Protein AF-A0A0M3I9W2-F1 (afdb_monomer_lite)

pLDDT: mean 79.25, std 11.99, range [42.5, 92.75]

Foldseek 3Di:
DPAQPEQEEEEAEPDDPPDDDLLVLQDVQWDADPVRWIKDWFWDDDPPYIYIYIYTYDHLVCQVPDVVHGQEYEYEQEPLDVVSNLVSLVVCLVSADQDDPHAYEYEYAYPDLRPDPDVCVVSVVSQVVSCNSNVHPYYHYCHPPDSVCSNVCCSVVVRVVSCVSNVD

Radius of gyration: 15.52 Å; chains: 1; bounding box: 35×35×40 Å

Structure (mmCIF, N/CA/C/O backbone):
data_AF-A0A0M3I9W2-F1
#
_entry.id   AF-A0A0M3I9W2-F1
#
loop_
_atom_site.group_PDB
_atom_site.id
_atom_site.type_symbol
_atom_site.label_atom_id
_atom_site.label_alt_id
_atom_site.label_comp_id
_atom_site.label_asym_id
_atom_site.label_entity_id
_atom_site.label_seq_id
_atom_site.pdbx_PDB_ins_code
_atom_site.Cartn_x
_atom_site.Cartn_y
_atom_site.Cartn_z
_atom_site.occupancy
_atom_site.B_iso_or_equiv
_atom_site.auth_seq_id
_atom_site.auth_comp_id
_atom_site.auth_asym_id
_atom_site.auth_atom_id
_atom_site.pdbx_PDB_model_num
ATOM 1 N N . VAL A 1 1 ? 15.906 -17.137 -18.235 1.00 42.53 1 VAL A N 1
ATOM 2 C CA . VAL A 1 1 ? 16.177 -16.145 -17.182 1.00 42.53 1 VAL A CA 1
ATOM 3 C C . VAL A 1 1 ? 15.450 -14.907 -17.630 1.00 42.53 1 VAL A C 1
ATOM 5 O O . VAL A 1 1 ? 15.982 -14.142 -18.429 1.00 42.53 1 VAL A O 1
ATOM 8 N N . GLU A 1 2 ? 14.180 -14.819 -17.267 1.00 44.84 2 GLU A N 1
ATOM 9 C CA . GLU A 1 2 ? 13.423 -13.591 -17.476 1.00 44.84 2 GLU A CA 1
ATOM 10 C C . GLU A 1 2 ? 13.764 -12.704 -16.289 1.00 44.84 2 GLU A C 1
ATOM 12 O O . GLU A 1 2 ? 13.263 -12.867 -15.181 1.00 44.84 2 GLU A O 1
ATOM 17 N N . ASN A 1 3 ? 14.744 -11.834 -16.504 1.00 49.12 3 ASN A N 1
ATOM 18 C CA . ASN A 1 3 ? 15.086 -10.793 -15.557 1.00 49.12 3 ASN A CA 1
ATOM 19 C C . ASN A 1 3 ? 13.939 -9.773 -15.573 1.00 49.12 3 ASN A C 1
ATOM 21 O O . ASN A 1 3 ? 13.977 -8.820 -16.349 1.00 49.12 3 ASN A O 1
ATOM 25 N N . LEU A 1 4 ? 12.912 -9.984 -14.747 1.00 54.12 4 LEU A N 1
ATOM 26 C CA . LEU A 1 4 ? 11.990 -8.925 -14.330 1.00 54.12 4 LEU A CA 1
ATOM 27 C C . LEU A 1 4 ? 12.785 -7.968 -13.432 1.00 54.12 4 LEU A C 1
ATOM 29 O O . LEU A 1 4 ? 12.721 -8.015 -12.202 1.00 54.12 4 LEU A O 1
ATOM 33 N N . CYS A 1 5 ? 13.637 -7.181 -14.085 1.00 56.94 5 CYS A N 1
ATOM 34 C CA . CYS A 1 5 ? 14.388 -6.099 -13.484 1.00 56.94 5 CYS A CA 1
ATOM 35 C C . CYS A 1 5 ? 13.536 -4.830 -13.546 1.00 56.94 5 CYS A C 1
ATOM 37 O O . CYS A 1 5 ? 12.953 -4.523 -14.584 1.00 56.94 5 CYS A O 1
ATOM 39 N N . ASP A 1 6 ? 13.534 -4.095 -12.436 1.00 70.88 6 ASP A N 1
ATOM 40 C CA . ASP A 1 6 ? 13.154 -2.680 -12.348 1.00 70.88 6 ASP A CA 1
ATOM 41 C C . ASP A 1 6 ? 11.644 -2.396 -12.265 1.00 70.88 6 ASP A C 1
ATOM 43 O O . ASP A 1 6 ? 11.124 -1.487 -12.909 1.00 70.88 6 ASP A O 1
ATOM 47 N N . VAL A 1 7 ? 10.925 -3.140 -11.413 1.00 80.75 7 VAL A N 1
ATOM 48 C CA . VAL A 1 7 ? 9.564 -2.745 -11.012 1.00 80.75 7 VAL A CA 1
ATOM 49 C C . VAL A 1 7 ? 9.651 -1.587 -10.015 1.00 80.75 7 VAL A C 1
ATOM 51 O O . VAL A 1 7 ? 10.155 -1.762 -8.905 1.00 80.75 7 VAL A O 1
ATOM 54 N N . ARG A 1 8 ? 9.145 -0.411 -10.398 1.00 88.06 8 ARG A N 1
ATOM 55 C CA . ARG A 1 8 ? 9.057 0.783 -9.549 1.00 88.06 8 ARG A CA 1
ATOM 56 C C . ARG A 1 8 ? 7.699 0.854 -8.866 1.00 88.06 8 ARG A C 1
ATOM 58 O O . ARG A 1 8 ? 6.655 0.864 -9.522 1.00 88.06 8 ARG A O 1
ATOM 65 N N . CYS A 1 9 ? 7.715 0.935 -7.546 1.00 88.81 9 CYS A N 1
ATOM 66 C CA . CYS A 1 9 ? 6.528 0.974 -6.714 1.00 88.81 9 CYS A CA 1
ATOM 67 C C . CYS A 1 9 ? 6.523 2.234 -5.852 1.00 88.81 9 CYS A C 1
ATOM 69 O O . CYS A 1 9 ? 7.350 2.379 -4.950 1.00 88.81 9 CYS A O 1
ATOM 71 N N . ALA A 1 10 ? 5.549 3.108 -6.098 1.00 91.25 10 ALA A N 1
ATOM 72 C CA . ALA A 1 10 ? 5.306 4.259 -5.242 1.00 91.25 10 ALA A CA 1
ATOM 73 C C . ALA A 1 10 ? 4.420 3.853 -4.067 1.00 91.25 10 ALA A C 1
ATOM 75 O O . ALA A 1 10 ? 3.362 3.256 -4.270 1.00 91.25 10 ALA A O 1
ATOM 76 N N . ILE A 1 11 ? 4.819 4.204 -2.851 1.00 90.19 11 ILE A N 1
ATOM 77 C CA . ILE A 1 11 ? 4.017 4.030 -1.645 1.00 90.19 11 ILE A CA 1
ATOM 78 C C . ILE A 1 11 ? 3.431 5.381 -1.253 1.00 90.19 11 ILE A C 1
ATOM 80 O O . ILE A 1 11 ? 4.169 6.317 -0.957 1.00 90.19 11 ILE A O 1
ATOM 84 N N . VAL A 1 12 ? 2.105 5.457 -1.207 1.00 89.75 12 VAL A N 1
ATOM 85 C CA . VAL A 1 12 ? 1.370 6.586 -0.639 1.00 89.75 12 VAL A CA 1
ATOM 86 C C . VAL A 1 12 ? 0.833 6.145 0.715 1.00 89.75 12 VAL A C 1
ATOM 88 O O . VAL A 1 12 ? -0.015 5.254 0.793 1.00 89.75 12 VAL A O 1
ATOM 91 N N . SER A 1 13 ? 1.347 6.755 1.778 1.00 83.56 13 SER A N 1
ATOM 92 C CA . SER A 1 13 ? 1.032 6.391 3.160 1.00 83.56 13 SER A CA 1
ATOM 93 C C . SER A 1 13 ? 0.372 7.550 3.896 1.00 83.56 13 SER A C 1
ATOM 95 O O . SER A 1 13 ? 0.805 8.690 3.755 1.00 83.56 13 SER A O 1
ATOM 97 N N . ASP A 1 14 ? -0.605 7.253 4.751 1.00 73.38 14 ASP A N 1
ATOM 98 C CA . ASP A 1 14 ? -1.269 8.243 5.618 1.00 73.38 14 ASP A CA 1
ATOM 99 C C . ASP A 1 14 ? -0.516 8.455 6.951 1.00 73.38 14 ASP A C 1
ATOM 101 O O . ASP A 1 14 ? -1.060 8.303 8.047 1.00 73.38 14 ASP A O 1
ATOM 105 N N . PHE A 1 15 ? 0.799 8.678 6.885 1.00 67.69 15 PHE A N 1
ATOM 106 C CA . PHE A 1 15 ? 1.632 8.802 8.081 1.00 67.69 15 PHE A CA 1
ATOM 107 C C . PHE A 1 15 ? 1.759 10.238 8.592 1.00 67.69 15 PHE A C 1
ATOM 109 O O . PHE A 1 15 ? 1.941 11.173 7.823 1.00 67.69 15 PHE A O 1
ATOM 116 N N . ASP A 1 16 ? 1.774 10.371 9.921 1.00 64.25 16 ASP A N 1
ATOM 117 C CA . ASP A 1 16 ? 2.295 11.545 10.629 1.00 64.25 16 ASP A CA 1
ATOM 118 C C . ASP A 1 16 ? 3.839 11.549 10.591 1.00 64.25 16 ASP A C 1
ATOM 120 O O . ASP A 1 16 ? 4.456 10.487 10.747 1.00 64.25 16 ASP A O 1
ATOM 124 N N . GLU A 1 17 ? 4.456 12.730 10.446 1.00 61.94 17 GLU A N 1
ATOM 125 C CA . GLU A 1 17 ? 5.910 12.953 10.283 1.00 61.94 17 GLU A CA 1
ATOM 126 C C . GLU A 1 17 ? 6.757 12.300 11.391 1.00 61.94 17 GLU A C 1
ATOM 128 O O . GLU A 1 17 ? 7.933 11.995 11.205 1.00 61.94 17 GLU A O 1
ATOM 133 N N . ASN A 1 18 ? 6.157 12.046 12.555 1.00 60.50 18 ASN A N 1
ATOM 134 C CA . ASN A 1 18 ? 6.829 11.490 13.731 1.00 60.50 18 ASN A CA 1
ATOM 135 C C . ASN A 1 18 ? 6.959 9.960 13.737 1.00 60.50 18 ASN A C 1
ATOM 137 O O . ASN A 1 18 ? 7.369 9.374 14.742 1.00 60.50 18 ASN A O 1
ATOM 141 N N . SER A 1 19 ? 6.551 9.286 12.667 1.00 65.19 19 SER A N 1
ATOM 142 C CA . SER A 1 19 ? 6.413 7.836 12.667 1.00 65.19 19 SER A CA 1
ATOM 143 C C . SER A 1 19 ? 7.285 7.142 11.628 1.00 65.19 19 SER A C 1
ATOM 145 O O . SER A 1 19 ? 7.489 7.700 10.555 1.00 65.19 19 SER A O 1
ATOM 147 N N . PRO A 1 20 ? 7.743 5.901 11.897 1.00 69.88 20 PRO A N 1
ATOM 148 C CA . PRO A 1 20 ? 8.539 5.167 10.930 1.00 69.88 20 PRO A CA 1
ATOM 149 C C . PRO A 1 20 ? 7.734 4.908 9.660 1.00 69.88 20 PRO A C 1
ATOM 151 O O . PRO A 1 20 ? 6.565 4.506 9.710 1.00 69.88 20 PRO A O 1
ATOM 154 N N . SER A 1 21 ? 8.417 5.138 8.551 1.00 77.44 21 SER A N 1
ATOM 155 C CA . SER A 1 21 ? 7.928 5.007 7.187 1.00 77.44 21 SER A CA 1
ATOM 156 C C . SER A 1 21 ? 7.604 3.542 6.854 1.00 77.44 21 SER A C 1
ATOM 158 O O . SER A 1 21 ? 8.131 2.617 7.479 1.00 77.44 21 SER A O 1
ATOM 160 N N . LEU A 1 22 ? 6.744 3.277 5.861 1.00 78.38 22 LEU A N 1
ATOM 161 C CA . LEU A 1 22 ? 6.392 1.890 5.514 1.00 78.38 22 LEU A CA 1
ATOM 162 C C . LEU A 1 22 ? 7.598 1.174 4.908 1.00 78.38 22 LEU A C 1
ATOM 164 O O . LEU A 1 22 ? 7.784 -0.022 5.116 1.00 78.38 22 LEU A O 1
ATOM 168 N N . VAL A 1 23 ? 8.439 1.927 4.203 1.00 83.94 23 VAL A N 1
ATOM 169 C CA . VAL A 1 23 ? 9.715 1.455 3.667 1.00 83.94 23 VAL A CA 1
ATOM 170 C C . VAL A 1 23 ? 10.646 1.036 4.804 1.00 83.94 23 VAL A C 1
ATOM 172 O O . VAL A 1 23 ? 11.201 -0.060 4.760 1.00 83.94 23 VAL A O 1
ATOM 175 N N . GLU A 1 24 ? 10.756 1.852 5.855 1.00 82.44 24 GLU A N 1
ATOM 176 C CA . GLU A 1 24 ? 11.547 1.527 7.053 1.00 82.44 24 GLU A CA 1
ATOM 177 C C . GLU A 1 24 ? 10.970 0.328 7.825 1.00 82.44 24 GLU A C 1
ATOM 179 O O . GLU A 1 24 ? 11.709 -0.438 8.438 1.00 82.44 24 GLU A O 1
ATOM 184 N N . LEU A 1 25 ? 9.649 0.129 7.788 1.00 77.00 25 LEU A N 1
ATOM 185 C CA . LEU A 1 25 ? 9.003 -1.060 8.355 1.00 77.00 25 LEU A CA 1
ATOM 186 C C . LEU A 1 25 ? 9.200 -2.308 7.485 1.00 77.00 25 LEU A C 1
ATOM 188 O O . LEU A 1 25 ? 9.183 -3.425 8.006 1.00 77.00 25 LEU A O 1
ATOM 192 N N . ALA A 1 26 ? 9.349 -2.138 6.171 1.00 76.06 26 ALA A N 1
ATOM 193 C CA . ALA A 1 26 ? 9.523 -3.231 5.228 1.00 76.06 26 ALA A CA 1
ATOM 194 C C . ALA A 1 26 ? 10.956 -3.776 5.235 1.00 76.06 26 ALA A C 1
ATOM 196 O O . ALA A 1 26 ? 11.138 -4.977 5.039 1.00 76.06 26 ALA A O 1
ATOM 197 N N . THR A 1 27 ? 11.967 -2.930 5.455 1.00 78.12 27 THR A N 1
ATOM 198 C CA . THR A 1 27 ? 13.379 -3.328 5.375 1.00 78.12 27 THR A CA 1
ATOM 199 C C . THR A 1 27 ? 14.315 -2.411 6.160 1.00 78.12 27 THR A C 1
ATOM 201 O O . THR A 1 27 ? 14.160 -1.192 6.169 1.00 78.12 27 THR A O 1
ATOM 204 N N . ASP A 1 28 ? 15.361 -3.006 6.739 1.00 81.00 28 ASP A N 1
ATOM 205 C CA . ASP A 1 28 ? 16.439 -2.281 7.424 1.00 81.00 28 ASP A CA 1
ATOM 206 C C . ASP A 1 28 ? 17.383 -1.556 6.443 1.00 81.00 28 ASP A C 1
ATOM 208 O O . ASP A 1 28 ? 18.152 -0.686 6.841 1.00 81.00 28 ASP A O 1
ATOM 212 N N . ASN A 1 29 ? 17.321 -1.887 5.148 1.00 84.19 29 ASN A N 1
ATOM 213 C CA . ASN A 1 29 ? 18.178 -1.318 4.100 1.00 84.19 29 ASN A CA 1
ATOM 214 C C . ASN A 1 29 ? 17.527 -0.119 3.387 1.00 84.19 29 ASN A C 1
ATOM 216 O O . ASN A 1 29 ? 17.674 0.040 2.172 1.00 84.19 29 ASN A O 1
ATOM 220 N N . SER A 1 30 ? 16.764 0.691 4.118 1.00 89.50 30 SER A N 1
ATOM 221 C CA . SER A 1 30 ? 16.179 1.917 3.575 1.00 89.50 30 SER A CA 1
ATOM 222 C C . SER A 1 30 ? 17.236 3.016 3.405 1.00 89.50 30 SER A C 1
ATOM 224 O O . SER A 1 30 ? 18.245 3.067 4.112 1.00 89.50 30 SER A O 1
ATOM 226 N N . PHE A 1 31 ? 17.017 3.904 2.441 1.00 91.75 31 PHE A N 1
ATOM 227 C CA . PHE A 1 31 ? 17.878 5.048 2.154 1.00 91.75 31 PHE A CA 1
ATOM 228 C C . PHE A 1 31 ? 17.037 6.263 1.745 1.00 91.75 31 PHE A C 1
ATOM 230 O O . PHE A 1 31 ? 15.825 6.158 1.579 1.00 91.75 31 PHE A O 1
ATOM 237 N N . PHE A 1 32 ? 17.664 7.434 1.636 1.00 92.75 32 PHE A N 1
ATOM 238 C CA . PHE A 1 32 ? 17.008 8.631 1.106 1.00 92.75 32 PHE A CA 1
ATOM 239 C C . PHE A 1 32 ? 17.249 8.747 -0.401 1.00 92.75 32 PHE A C 1
ATOM 241 O O . PHE A 1 32 ? 18.391 8.624 -0.849 1.00 92.75 32 PHE A O 1
ATOM 248 N N . GLY A 1 33 ? 16.179 8.976 -1.158 1.00 88.94 33 GLY A N 1
ATOM 249 C CA . GLY A 1 33 ? 16.211 9.262 -2.586 1.00 88.94 33 GLY A CA 1
ATOM 250 C C . GLY A 1 33 ? 16.681 10.684 -2.897 1.00 88.94 33 GLY A C 1
ATOM 251 O O . GLY A 1 33 ? 16.989 11.486 -2.012 1.00 88.94 33 GLY A O 1
ATOM 252 N N . ASN A 1 34 ? 16.739 11.003 -4.190 1.00 85.94 34 ASN A N 1
ATOM 253 C CA . ASN A 1 34 ? 17.235 12.297 -4.668 1.00 85.94 34 ASN A CA 1
ATOM 254 C C . ASN A 1 34 ? 16.310 13.470 -4.310 1.00 85.94 34 ASN A C 1
ATOM 256 O O . ASN A 1 34 ? 16.770 14.610 -4.282 1.00 85.94 34 ASN A O 1
ATOM 260 N N . ASN A 1 35 ? 15.034 13.201 -4.028 1.00 85.25 35 ASN A N 1
ATOM 261 C CA . ASN A 1 35 ? 14.044 14.199 -3.631 1.00 85.25 35 ASN A CA 1
ATOM 262 C C . ASN A 1 35 ? 13.820 14.209 -2.105 1.00 85.25 35 ASN A C 1
ATOM 264 O O . ASN A 1 35 ? 12.918 14.890 -1.622 1.00 85.25 35 ASN A O 1
ATOM 268 N N . GLY A 1 36 ? 14.646 13.481 -1.340 1.00 86.25 36 GLY A N 1
ATOM 269 C CA . GLY A 1 36 ? 14.531 13.353 0.115 1.00 86.25 36 GLY A CA 1
ATOM 270 C C . GLY A 1 36 ? 13.474 12.347 0.582 1.00 86.25 36 GLY A C 1
ATOM 271 O O . GLY A 1 36 ? 13.238 12.229 1.782 1.00 86.25 36 GLY A O 1
ATOM 272 N N . GLU A 1 37 ? 12.858 11.608 -0.337 1.00 89.44 37 GLU A N 1
ATOM 273 C CA . GLU A 1 37 ? 11.912 10.533 -0.058 1.00 89.44 37 GLU A CA 1
ATOM 274 C C . GLU A 1 37 ? 12.606 9.292 0.527 1.00 89.44 37 GLU A C 1
ATOM 276 O O . GLU A 1 37 ? 13.800 9.066 0.315 1.00 89.44 37 GLU A O 1
ATOM 281 N N . ARG A 1 38 ? 11.874 8.456 1.272 1.00 91.06 38 ARG A N 1
ATOM 282 C CA . ARG A 1 38 ? 12.395 7.156 1.716 1.00 91.06 38 ARG A CA 1
ATOM 283 C C . ARG A 1 38 ? 12.287 6.133 0.600 1.00 91.06 38 ARG A C 1
ATOM 285 O O . ARG A 1 38 ? 11.201 5.905 0.078 1.00 91.06 38 ARG A O 1
ATOM 292 N N . CYS A 1 39 ? 13.397 5.468 0.304 1.00 91.25 39 CYS A N 1
ATOM 293 C CA . CYS A 1 39 ? 13.493 4.435 -0.718 1.00 91.25 39 CYS A CA 1
ATOM 294 C C . CYS A 1 39 ? 14.062 3.131 -0.162 1.00 91.25 39 CYS A C 1
ATOM 296 O O . CYS A 1 39 ? 14.796 3.118 0.829 1.00 91.25 39 CYS A O 1
ATOM 298 N N . ALA A 1 40 ? 13.766 2.024 -0.836 1.00 88.62 40 ALA A N 1
ATOM 299 C CA . ALA A 1 40 ? 14.462 0.763 -0.650 1.00 88.62 40 ALA A CA 1
ATOM 300 C C . ALA A 1 40 ? 14.462 -0.074 -1.928 1.00 88.62 40 ALA A C 1
ATOM 302 O O . ALA A 1 40 ? 13.524 -0.037 -2.717 1.00 88.62 40 ALA A O 1
ATOM 303 N N . CYS A 1 41 ? 15.491 -0.904 -2.088 1.00 86.88 41 CYS A N 1
ATOM 304 C CA . CYS A 1 41 ? 15.516 -1.931 -3.120 1.00 86.88 41 CYS A CA 1
ATOM 305 C C . CYS A 1 41 ? 15.266 -3.294 -2.473 1.00 86.88 41 CYS A C 1
ATOM 307 O O . CYS A 1 41 ? 16.061 -3.765 -1.653 1.00 86.88 41 CYS A O 1
ATOM 309 N N . LEU A 1 42 ? 14.155 -3.926 -2.831 1.00 81.06 42 LEU A N 1
ATOM 310 C CA . LEU A 1 42 ? 13.838 -5.287 -2.429 1.00 81.06 42 LEU A CA 1
ATOM 311 C C . LEU A 1 42 ? 14.255 -6.241 -3.539 1.00 81.06 42 LEU A C 1
ATOM 313 O O . LEU A 1 42 ? 13.986 -6.000 -4.712 1.00 81.06 42 LEU A O 1
ATOM 317 N N . SER A 1 43 ? 14.895 -7.349 -3.176 1.00 79.56 43 SER A N 1
ATOM 318 C CA . SER A 1 43 ? 15.208 -8.392 -4.149 1.00 79.56 43 SER A CA 1
ATOM 319 C C . SER A 1 43 ? 14.875 -9.773 -3.616 1.00 79.56 43 SER A C 1
ATOM 321 O O . SER A 1 43 ? 15.077 -10.067 -2.439 1.00 79.56 43 SER A O 1
ATOM 323 N N . MET A 1 44 ? 14.362 -10.623 -4.501 1.00 75.31 44 MET A N 1
ATOM 324 C CA . MET A 1 44 ? 14.020 -12.008 -4.204 1.00 75.31 44 MET A CA 1
ATOM 325 C C . MET A 1 44 ? 14.520 -12.904 -5.330 1.00 75.31 44 MET A C 1
ATOM 327 O O . MET A 1 44 ? 14.500 -12.529 -6.499 1.00 75.31 44 MET A O 1
ATOM 331 N N . SER A 1 45 ? 14.990 -14.095 -4.972 1.00 75.50 45 SER A N 1
ATOM 332 C CA . SER A 1 45 ? 15.359 -15.128 -5.941 1.00 75.50 45 SER A CA 1
ATOM 333 C C . SER A 1 45 ? 14.353 -16.270 -5.852 1.00 75.50 45 SER A C 1
ATOM 335 O O . SER A 1 45 ? 14.187 -16.847 -4.777 1.00 75.50 45 SER A O 1
ATOM 337 N N . MET A 1 46 ? 13.686 -16.598 -6.960 1.00 70.94 46 MET A N 1
ATOM 338 C CA . MET A 1 46 ? 12.797 -17.760 -7.060 1.00 70.94 46 MET A CA 1
ATOM 339 C C . MET A 1 46 ? 13.401 -18.757 -8.048 1.00 70.94 46 MET A C 1
ATOM 341 O O . MET A 1 46 ? 13.341 -18.590 -9.263 1.00 70.94 46 MET A O 1
ATOM 345 N N . GLY A 1 47 ? 14.044 -19.800 -7.519 1.00 78.44 47 GLY A N 1
ATOM 346 C CA . GLY A 1 47 ? 14.763 -20.772 -8.341 1.00 78.44 47 GLY A CA 1
ATOM 347 C C . GLY A 1 47 ? 15.970 -20.143 -9.043 1.00 78.44 47 GLY A C 1
ATOM 348 O O . GLY A 1 47 ? 16.963 -19.827 -8.391 1.00 78.44 47 GLY A O 1
ATOM 349 N N . ARG A 1 48 ? 15.904 -20.015 -10.376 1.00 78.00 48 ARG A N 1
ATOM 350 C CA . ARG A 1 48 ? 16.967 -19.400 -11.197 1.00 78.00 48 ARG A CA 1
ATOM 351 C C . ARG A 1 48 ? 16.708 -17.930 -11.518 1.00 78.00 48 ARG A C 1
ATOM 353 O O . ARG A 1 48 ? 17.622 -17.272 -12.011 1.00 78.00 48 ARG A O 1
ATOM 360 N N . ASP A 1 49 ? 15.499 -17.443 -11.266 1.00 74.44 49 ASP A N 1
ATOM 361 C CA . ASP A 1 49 ? 15.099 -16.085 -11.605 1.00 74.44 49 ASP A CA 1
ATOM 362 C C . ASP A 1 49 ? 15.300 -15.159 -10.404 1.00 74.44 49 ASP A C 1
ATOM 364 O O . ASP A 1 49 ? 15.139 -15.552 -9.241 1.00 74.44 49 ASP A O 1
ATOM 368 N N . ARG A 1 50 ? 15.699 -13.921 -10.699 1.00 74.94 50 ARG A N 1
ATOM 369 C CA . ARG A 1 50 ? 15.934 -12.873 -9.710 1.00 74.94 50 ARG A CA 1
ATOM 370 C C . ARG A 1 50 ? 15.034 -11.694 -10.035 1.00 74.94 50 ARG A C 1
ATOM 372 O O . ARG A 1 50 ? 15.041 -11.201 -11.155 1.00 74.94 50 ARG A O 1
ATOM 379 N N . TYR A 1 51 ? 14.315 -11.245 -9.021 1.00 76.19 51 TYR A N 1
ATOM 380 C CA . TYR A 1 51 ? 13.386 -10.132 -9.088 1.00 76.19 51 TYR A CA 1
ATOM 381 C C . TYR A 1 51 ? 13.939 -8.989 -8.248 1.00 76.19 51 TYR A C 1
ATOM 383 O O . TYR A 1 51 ? 14.415 -9.222 -7.129 1.00 76.19 51 TYR A O 1
ATOM 391 N N . SER A 1 52 ? 13.885 -7.775 -8.785 1.00 79.94 52 SER A N 1
ATOM 392 C CA . SER A 1 52 ? 14.193 -6.540 -8.066 1.00 79.94 52 SER A CA 1
ATOM 393 C C . SER A 1 52 ? 13.007 -5.588 -8.136 1.00 79.94 52 SER A C 1
ATOM 395 O O . SER A 1 52 ? 12.363 -5.439 -9.173 1.00 79.94 52 SER A O 1
ATOM 397 N N . LEU A 1 53 ? 12.726 -4.949 -7.008 1.00 83.31 53 LEU A N 1
ATOM 398 C CA . LEU A 1 53 ? 11.654 -3.984 -6.860 1.00 83.31 53 LEU A CA 1
ATOM 399 C C . LEU A 1 53 ? 12.199 -2.762 -6.128 1.00 83.31 53 LEU A C 1
ATOM 401 O O . LEU A 1 53 ? 12.806 -2.881 -5.063 1.00 83.31 53 LEU A O 1
ATOM 405 N N . GLU A 1 54 ? 11.997 -1.594 -6.718 1.00 87.31 54 GLU A N 1
ATOM 406 C CA . GLU A 1 54 ? 12.291 -0.307 -6.104 1.00 87.31 54 GLU A CA 1
ATOM 407 C C . GLU A 1 54 ? 11.027 0.199 -5.407 1.00 87.31 54 GLU A C 1
ATOM 409 O O . GLU A 1 54 ? 9.999 0.407 -6.046 1.00 87.31 54 GLU A O 1
ATOM 414 N N . LEU A 1 55 ? 11.096 0.371 -4.089 1.00 88.25 55 LEU A N 1
ATOM 415 C CA . LEU A 1 55 ? 10.077 1.044 -3.292 1.00 88.25 55 LEU A CA 1
ATOM 416 C C . LEU A 1 55 ? 10.522 2.476 -3.041 1.00 88.25 55 LEU A C 1
ATOM 418 O O . LEU A 1 55 ? 11.665 2.692 -2.638 1.00 88.25 55 LEU A O 1
ATOM 422 N N . TYR A 1 56 ? 9.608 3.425 -3.186 1.00 90.62 56 TYR A N 1
ATOM 423 C CA . TYR A 1 56 ? 9.822 4.802 -2.759 1.00 90.62 56 TYR A CA 1
ATOM 424 C C . TYR A 1 56 ? 8.536 5.401 -2.205 1.00 90.62 56 TYR A C 1
ATOM 426 O O . TYR A 1 56 ? 7.443 5.110 -2.690 1.00 90.62 56 TYR A O 1
ATOM 434 N N . GLU A 1 57 ? 8.651 6.220 -1.168 1.00 90.44 57 GLU A N 1
ATOM 435 C CA . GLU A 1 57 ? 7.517 6.976 -0.647 1.00 90.44 57 GLU A CA 1
ATOM 436 C C . GLU A 1 57 ? 7.208 8.177 -1.533 1.00 90.44 57 GLU A C 1
ATOM 438 O O . GLU A 1 57 ? 8.099 8.836 -2.065 1.00 90.44 57 GLU A O 1
ATOM 443 N N . SER A 1 58 ? 5.922 8.461 -1.698 1.00 91.62 58 SER A N 1
ATOM 444 C CA . SER A 1 58 ? 5.446 9.587 -2.486 1.00 91.62 58 SER A CA 1
ATOM 445 C C . SER A 1 58 ? 4.090 10.069 -1.971 1.00 91.62 58 SER A C 1
ATOM 447 O O . SER A 1 58 ? 3.448 9.425 -1.140 1.00 91.62 58 SER A O 1
ATOM 449 N N . SER A 1 59 ? 3.644 11.220 -2.467 1.00 89.19 59 SER A N 1
ATOM 450 C CA . SER A 1 59 ? 2.282 11.705 -2.257 1.00 89.19 59 SER A CA 1
ATOM 451 C C . SER A 1 59 ? 1.391 11.270 -3.414 1.00 89.19 59 SER A C 1
ATOM 453 O O . SER A 1 59 ? 1.861 11.025 -4.527 1.00 89.19 59 SER A O 1
ATOM 455 N N . LEU A 1 60 ? 0.082 11.213 -3.175 1.00 86.69 60 LEU A N 1
ATOM 456 C CA . LEU A 1 60 ? -0.858 10.883 -4.240 1.00 86.69 60 LEU A CA 1
ATOM 457 C C . LEU A 1 60 ? -0.791 11.894 -5.394 1.00 86.69 60 LEU A C 1
ATOM 459 O O . LEU A 1 60 ? -0.804 11.501 -6.556 1.00 86.69 60 LEU A O 1
ATOM 463 N N . GLU A 1 61 ? -0.653 13.182 -5.071 1.00 87.38 61 GLU A N 1
ATOM 464 C CA . GLU A 1 61 ? -0.489 14.254 -6.058 1.00 87.38 61 GLU A CA 1
ATOM 465 C C . GLU A 1 61 ? 0.730 14.014 -6.953 1.00 87.38 61 GLU A C 1
ATOM 467 O O . GLU A 1 61 ? 0.611 14.085 -8.175 1.00 87.38 61 GLU A O 1
ATOM 472 N N . ASN A 1 62 ? 1.874 13.662 -6.358 1.00 89.88 62 ASN A N 1
ATOM 473 C CA . ASN A 1 62 ? 3.109 13.406 -7.093 1.00 89.88 62 ASN A CA 1
ATOM 474 C C . ASN A 1 62 ? 2.976 12.182 -8.000 1.00 89.88 62 ASN A C 1
ATOM 476 O O . ASN A 1 62 ? 3.351 12.246 -9.167 1.00 89.88 62 ASN A O 1
ATOM 480 N N . VAL A 1 63 ? 2.404 11.086 -7.493 1.00 89.44 63 VAL A N 1
ATOM 481 C CA . VAL A 1 63 ? 2.241 9.838 -8.257 1.00 89.44 63 VAL A CA 1
ATOM 482 C C . VAL A 1 63 ? 1.365 10.037 -9.496 1.00 89.44 63 VAL A C 1
ATOM 484 O O . VAL A 1 63 ? 1.647 9.464 -10.546 1.00 89.44 63 VAL A O 1
ATOM 487 N N . LEU A 1 64 ? 0.318 10.860 -9.401 1.00 87.00 64 LEU A N 1
ATOM 488 C CA . LEU A 1 64 ? -0.602 11.109 -10.515 1.00 87.00 64 LEU A CA 1
ATOM 489 C C . LEU A 1 64 ? 0.020 11.933 -11.654 1.00 87.00 64 LEU A C 1
ATOM 491 O O . LEU A 1 64 ? -0.485 11.879 -12.777 1.00 87.00 64 LEU A O 1
ATOM 495 N N . VAL A 1 65 ? 1.087 12.692 -11.384 1.00 89.00 65 VAL A N 1
ATOM 496 C CA . VAL A 1 65 ? 1.759 13.557 -12.373 1.00 89.00 65 VAL A CA 1
ATOM 497 C C . VAL A 1 65 ? 3.174 13.095 -12.732 1.00 89.00 65 VAL A C 1
ATOM 499 O O . VAL A 1 65 ? 3.812 13.700 -13.596 1.00 89.00 65 VAL A O 1
ATOM 502 N N . GLU A 1 66 ? 3.680 12.043 -12.085 1.00 89.25 66 GLU A N 1
ATOM 503 C CA . GLU A 1 66 ? 5.021 11.510 -12.321 1.00 89.25 66 GLU A CA 1
ATOM 504 C C . GLU A 1 66 ? 5.168 10.965 -13.754 1.00 89.25 66 GLU A C 1
ATOM 506 O O . GLU A 1 66 ? 4.286 10.289 -14.286 1.00 89.25 66 GLU A O 1
ATOM 511 N N . SER A 1 67 ? 6.317 11.236 -14.384 1.00 88.00 67 SER A N 1
ATOM 512 C CA . SER A 1 67 ? 6.667 10.714 -15.707 1.00 88.00 67 SER A CA 1
ATOM 513 C C . SER A 1 67 ? 8.128 10.234 -15.729 1.00 88.00 67 SER A C 1
ATOM 515 O O . SER A 1 67 ? 9.030 11.067 -15.613 1.00 88.00 67 SER A O 1
ATOM 517 N N . PRO A 1 68 ? 8.391 8.932 -15.957 1.00 86.94 68 PRO A N 1
ATOM 518 C CA . PRO A 1 68 ? 7.403 7.875 -16.184 1.00 86.94 68 PRO A CA 1
ATOM 519 C C . PRO A 1 68 ? 6.603 7.550 -14.908 1.00 86.94 68 PRO A C 1
ATOM 521 O O . PRO A 1 68 ? 7.165 7.650 -13.817 1.00 86.94 68 PRO A O 1
ATOM 524 N N . PRO A 1 69 ? 5.325 7.138 -15.029 1.00 88.06 69 PRO A N 1
ATOM 525 C CA . PRO A 1 69 ? 4.545 6.722 -13.870 1.00 88.06 69 PRO A CA 1
ATOM 526 C C . PRO A 1 69 ? 5.161 5.470 -13.224 1.00 88.06 69 PRO A C 1
ATOM 528 O O . PRO A 1 69 ? 5.817 4.681 -13.920 1.00 88.06 69 PRO A O 1
ATOM 531 N N . PRO A 1 70 ? 4.939 5.245 -11.917 1.00 89.88 70 PRO A N 1
ATOM 532 C CA . PRO A 1 70 ? 5.326 3.990 -11.291 1.00 89.88 70 PRO A CA 1
ATOM 533 C C . PRO A 1 70 ? 4.577 2.813 -11.917 1.00 89.88 70 PRO A C 1
ATOM 535 O O . PRO A 1 70 ? 3.441 2.936 -12.379 1.00 89.88 70 PRO A O 1
ATOM 538 N N . ASN A 1 71 ? 5.205 1.639 -11.889 1.00 88.31 71 ASN A N 1
ATOM 539 C CA . ASN A 1 71 ? 4.594 0.404 -12.370 1.00 88.31 71 ASN A CA 1
ATOM 540 C C . ASN A 1 71 ? 3.419 -0.023 -11.479 1.00 88.31 71 ASN A C 1
ATOM 542 O O . ASN A 1 71 ? 2.455 -0.603 -11.972 1.00 88.31 71 ASN A O 1
ATOM 546 N N . VAL A 1 72 ? 3.506 0.251 -10.173 1.00 87.88 72 VAL A 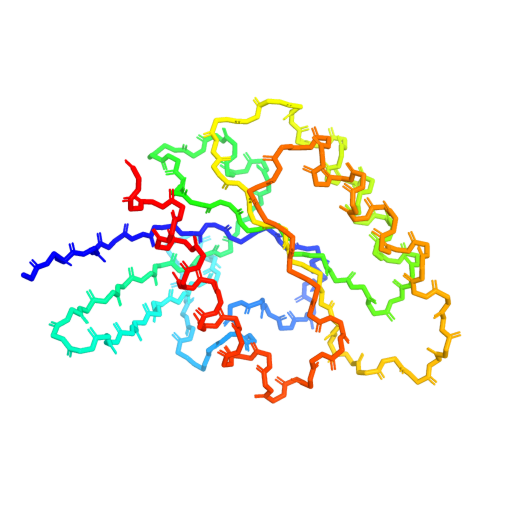N 1
ATOM 547 C CA . VAL A 1 72 ? 2.458 -0.037 -9.186 1.00 87.88 72 VAL A CA 1
ATOM 548 C C . VAL A 1 72 ? 2.389 1.101 -8.171 1.00 87.88 72 VAL A C 1
ATOM 550 O O . VAL A 1 72 ? 3.418 1.558 -7.673 1.00 87.88 72 VAL A O 1
ATOM 553 N N . CYS A 1 73 ? 1.181 1.522 -7.812 1.00 90.88 73 CYS A N 1
ATOM 554 C CA . CYS A 1 73 ? 0.947 2.390 -6.664 1.00 90.88 73 CYS A CA 1
ATOM 555 C C . CYS A 1 73 ? 0.413 1.575 -5.492 1.00 90.88 73 CYS A C 1
ATOM 557 O O . CYS A 1 73 ? -0.577 0.856 -5.612 1.00 90.88 73 CYS A O 1
ATOM 559 N N . ILE A 1 74 ? 1.079 1.687 -4.352 1.00 90.12 74 ILE A N 1
ATOM 560 C CA . ILE A 1 74 ? 0.701 1.045 -3.104 1.00 90.12 74 ILE A CA 1
ATOM 561 C C . ILE A 1 74 ? 0.057 2.110 -2.223 1.00 90.12 74 ILE A C 1
ATOM 563 O O . ILE A 1 74 ? 0.715 3.063 -1.814 1.00 90.12 74 ILE A O 1
ATOM 567 N N . LEU A 1 75 ? -1.224 1.936 -1.917 1.00 91.06 75 LEU A N 1
ATOM 568 C CA . LEU A 1 75 ? -1.964 2.802 -1.006 1.00 91.06 75 LEU A CA 1
ATOM 569 C C . LEU A 1 75 ? -1.986 2.151 0.372 1.00 91.06 75 LEU A C 1
ATOM 571 O O . LEU A 1 75 ? -2.672 1.150 0.592 1.00 91.06 75 LEU A O 1
ATOM 575 N N . ALA A 1 76 ? -1.199 2.706 1.282 1.00 88.75 76 ALA A N 1
ATOM 576 C CA . ALA A 1 76 ? -0.971 2.168 2.607 1.00 88.75 76 ALA A CA 1
ATOM 577 C C . ALA A 1 76 ? -1.866 2.865 3.645 1.00 88.75 76 ALA A C 1
ATOM 579 O O . ALA A 1 76 ? -1.619 4.002 4.047 1.00 88.75 76 ALA A O 1
ATOM 580 N N . ILE A 1 77 ? -2.883 2.147 4.118 1.00 89.06 77 ILE A N 1
ATOM 581 C CA . ILE A 1 77 ? -3.873 2.605 5.093 1.00 89.06 77 ILE A CA 1
ATOM 582 C C . ILE A 1 77 ? -3.463 2.140 6.491 1.00 89.06 77 ILE A C 1
ATOM 584 O O . ILE A 1 77 ? -3.509 0.948 6.809 1.00 89.06 77 ILE A O 1
ATOM 588 N N . LEU A 1 78 ? -3.088 3.095 7.341 1.00 85.69 78 LEU A N 1
ATOM 589 C CA . LEU A 1 78 ? -2.874 2.847 8.762 1.00 85.69 78 LEU A CA 1
ATOM 590 C C . LEU A 1 78 ? -4.225 2.801 9.482 1.00 85.69 78 LEU A C 1
ATOM 592 O O . LEU A 1 78 ? -4.986 3.764 9.448 1.00 85.69 78 LEU A O 1
ATOM 596 N N . ASN A 1 79 ? -4.519 1.699 10.165 1.00 84.88 79 ASN A N 1
ATOM 597 C CA . ASN A 1 79 ? -5.802 1.491 10.839 1.00 84.88 79 ASN A CA 1
ATOM 598 C C . ASN A 1 79 ? -5.640 1.076 12.311 1.00 84.88 79 ASN A C 1
ATOM 600 O O . ASN A 1 79 ? -6.345 0.189 12.801 1.00 84.88 79 ASN A O 1
ATOM 604 N N . ASP A 1 80 ? -4.731 1.736 13.043 1.00 82.25 80 ASP A N 1
ATOM 605 C CA . ASP A 1 80 ? -4.564 1.513 14.490 1.00 82.25 80 ASP A CA 1
ATOM 606 C C . ASP A 1 80 ? -5.883 1.754 15.255 1.00 82.25 80 ASP A C 1
ATOM 608 O O . ASP A 1 80 ? -6.151 1.091 16.259 1.00 82.25 80 ASP A O 1
ATOM 612 N N . THR A 1 81 ? -6.734 2.652 14.743 1.00 84.25 81 THR A N 1
AT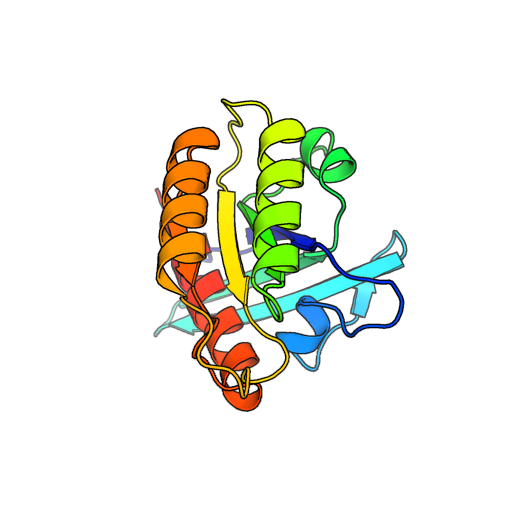OM 613 C CA . THR A 1 81 ? -8.134 2.812 15.162 1.00 84.25 81 THR A CA 1
ATOM 614 C C . THR A 1 81 ? -9.076 2.715 13.960 1.00 84.25 81 THR A C 1
ATOM 616 O O . THR A 1 81 ? -8.686 3.034 12.834 1.00 84.25 81 THR A O 1
ATOM 619 N N . LEU A 1 82 ? -10.336 2.325 14.196 1.00 86.06 82 LEU A N 1
ATOM 620 C CA . LEU A 1 82 ? -11.369 2.301 13.151 1.00 86.06 82 LEU A CA 1
ATOM 621 C C . LEU A 1 82 ? -11.526 3.679 12.498 1.00 86.06 82 LEU A C 1
ATOM 623 O O . LEU A 1 82 ? -11.467 3.781 11.279 1.00 86.06 82 LEU A O 1
ATOM 627 N N . GLN A 1 83 ? -11.640 4.740 13.302 1.00 87.56 83 GLN A N 1
ATOM 628 C CA . GLN A 1 83 ? -11.811 6.102 12.792 1.00 87.56 83 GLN A CA 1
ATOM 629 C C . GLN A 1 83 ? -10.660 6.529 11.877 1.00 87.56 83 GLN A C 1
ATOM 631 O O . GLN A 1 83 ? -10.900 7.152 10.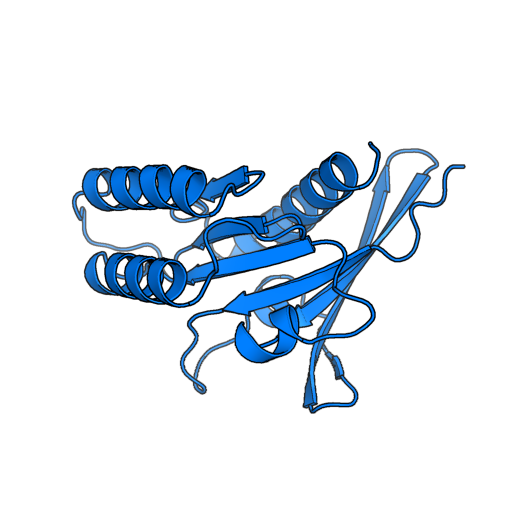848 1.00 87.56 83 GLN A O 1
ATOM 636 N N . GLN A 1 84 ? -9.420 6.183 12.232 1.00 86.44 84 GLN A N 1
ATOM 637 C CA . GLN A 1 84 ? -8.258 6.481 11.399 1.00 86.44 84 GLN A CA 1
ATOM 638 C C . GLN A 1 84 ? -8.344 5.767 10.046 1.00 86.44 84 GLN A C 1
ATOM 640 O O . GLN A 1 84 ? -8.195 6.412 9.013 1.00 86.44 84 GLN A O 1
ATOM 645 N N . GLY A 1 85 ? -8.659 4.468 10.046 1.00 88.50 85 GLY A N 1
ATOM 646 C CA . GLY A 1 85 ? -8.816 3.704 8.808 1.00 88.50 85 GLY A CA 1
ATOM 647 C C . GLY A 1 85 ? -9.935 4.251 7.915 1.00 88.50 85 GLY A C 1
ATOM 648 O O . GLY A 1 85 ? -9.738 4.414 6.716 1.00 88.50 85 GLY A O 1
ATOM 649 N N . ILE A 1 86 ? -11.085 4.596 8.500 1.00 90.50 86 ILE A N 1
ATOM 650 C CA . ILE A 1 86 ? -12.231 5.163 7.773 1.00 90.50 86 ILE A CA 1
ATOM 651 C C . ILE A 1 86 ? -11.891 6.538 7.182 1.00 90.50 86 ILE A C 1
ATOM 653 O O . ILE A 1 86 ? -12.178 6.793 6.013 1.00 90.50 86 ILE A O 1
ATOM 657 N N . ASN A 1 87 ? -11.226 7.407 7.948 1.00 89.56 87 ASN A N 1
ATOM 658 C CA . ASN A 1 87 ? -10.783 8.712 7.453 1.00 89.56 87 ASN A CA 1
ATOM 659 C C . ASN A 1 87 ? -9.824 8.566 6.263 1.00 89.56 87 ASN A C 1
ATOM 661 O O . ASN A 1 87 ? -10.013 9.233 5.249 1.00 89.56 87 ASN A O 1
ATOM 665 N N . ALA A 1 88 ? -8.848 7.659 6.355 1.00 89.06 88 ALA A N 1
ATOM 666 C CA . ALA A 1 88 ? -7.915 7.383 5.266 1.00 89.06 88 ALA A CA 1
ATOM 667 C C . ALA A 1 88 ? -8.640 6.895 3.999 1.00 89.06 88 ALA A C 1
ATOM 669 O O . ALA A 1 88 ? -8.347 7.355 2.895 1.00 89.06 88 ALA A O 1
ATOM 670 N N . ILE A 1 89 ? -9.630 6.007 4.150 1.00 91.44 89 ILE A N 1
ATOM 671 C CA . ILE A 1 89 ? -10.458 5.513 3.039 1.00 91.44 89 ILE A CA 1
ATOM 672 C C . ILE A 1 89 ? -11.203 6.661 2.352 1.00 91.44 89 ILE A C 1
ATOM 674 O O . ILE A 1 89 ? -11.189 6.745 1.123 1.00 91.44 89 ILE A O 1
ATOM 678 N N . HIS A 1 90 ? -11.825 7.557 3.121 1.00 90.56 90 HIS A N 1
ATOM 679 C CA . HIS A 1 90 ? -12.514 8.719 2.562 1.00 90.56 90 HIS A CA 1
ATOM 680 C C . HIS A 1 90 ? -11.560 9.644 1.802 1.00 90.56 90 HIS A C 1
ATOM 682 O O . HIS A 1 90 ? -11.855 9.993 0.660 1.00 90.56 90 HIS A O 1
ATOM 688 N N . SER A 1 91 ? -10.396 9.957 2.375 1.00 88.69 91 SER A N 1
ATOM 689 C CA . SER A 1 91 ? -9.379 10.786 1.717 1.00 88.69 91 SER A CA 1
ATOM 690 C C . SER A 1 91 ? -8.918 10.188 0.385 1.00 88.69 91 SER A C 1
ATOM 692 O O . SER A 1 91 ? -8.824 10.893 -0.618 1.00 88.69 91 SER A O 1
ATOM 694 N N . ILE A 1 92 ? -8.678 8.873 0.339 1.00 89.69 92 ILE A N 1
ATOM 695 C CA . ILE A 1 92 ? -8.295 8.178 -0.898 1.00 89.69 92 ILE A CA 1
ATOM 696 C C . ILE A 1 92 ? -9.423 8.248 -1.931 1.00 89.69 92 ILE A C 1
ATOM 698 O O . ILE A 1 92 ? -9.165 8.531 -3.101 1.00 89.69 92 ILE A O 1
ATOM 702 N N . ARG A 1 93 ? -10.668 8.001 -1.509 1.00 89.06 93 ARG A N 1
ATOM 703 C CA . ARG A 1 93 ? -11.843 8.009 -2.391 1.00 89.06 93 ARG A CA 1
ATOM 704 C C . ARG A 1 93 ? -12.066 9.378 -3.041 1.00 89.06 93 ARG A C 1
ATOM 706 O O . ARG A 1 93 ? -12.488 9.437 -4.190 1.00 89.06 93 ARG A O 1
ATOM 713 N N . GLU A 1 94 ? -11.786 10.464 -2.324 1.00 87.75 94 GLU A N 1
ATOM 714 C CA . GLU A 1 94 ? -11.902 11.828 -2.852 1.00 87.75 94 GLU A CA 1
ATOM 715 C C . GLU A 1 94 ? -10.748 12.205 -3.786 1.00 87.75 94 GLU A C 1
ATOM 717 O O . GLU A 1 94 ? -10.954 12.923 -4.766 1.00 87.75 94 GLU A O 1
ATOM 722 N N . ALA A 1 95 ? -9.538 11.725 -3.494 1.00 85.75 95 ALA A N 1
ATOM 723 C CA . ALA A 1 95 ? -8.338 12.152 -4.199 1.00 85.75 95 ALA A CA 1
ATOM 724 C C . ALA A 1 95 ? -7.999 11.295 -5.430 1.00 85.75 95 ALA A C 1
ATOM 726 O O . ALA A 1 95 ? -7.378 11.793 -6.372 1.00 85.75 95 ALA A O 1
ATOM 727 N N . ILE A 1 96 ? -8.398 10.018 -5.460 1.00 84.38 96 ILE A N 1
ATOM 728 C CA . ILE A 1 96 ? -8.139 9.139 -6.604 1.00 84.38 96 ILE A CA 1
ATOM 729 C C . ILE A 1 96 ? -9.261 9.262 -7.634 1.00 84.38 96 ILE A C 1
ATOM 731 O O . ILE A 1 96 ? -10.421 8.982 -7.328 1.00 84.38 96 ILE A O 1
ATOM 735 N N . PRO A 1 97 ? -8.945 9.605 -8.895 1.00 79.25 97 PRO A N 1
ATOM 736 C CA . PRO A 1 97 ? -9.939 9.555 -9.951 1.00 79.25 97 PRO A CA 1
ATOM 737 C C . PRO A 1 97 ? -10.418 8.111 -10.142 1.00 79.25 97 PRO A C 1
ATOM 739 O O . PRO A 1 97 ? -9.610 7.194 -10.259 1.00 79.25 97 PRO A O 1
ATOM 742 N N . SER A 1 98 ? -11.736 7.926 -10.267 1.00 69.12 98 SER A N 1
ATOM 743 C CA . SER A 1 98 ? -12.424 6.623 -10.429 1.00 69.12 98 SER A CA 1
ATOM 744 C C . SER A 1 98 ? -11.892 5.705 -11.544 1.00 69.12 98 SER A C 1
ATOM 746 O O . SER A 1 98 ? -12.289 4.546 -11.640 1.00 69.12 98 SER A O 1
ATOM 748 N N . LYS A 1 99 ? -11.008 6.204 -12.417 1.00 66.75 99 LYS A N 1
ATOM 749 C CA . LYS A 1 99 ? -10.297 5.427 -13.434 1.00 66.75 99 LYS A CA 1
ATOM 750 C C . LYS A 1 99 ? -8.854 5.904 -13.549 1.00 66.75 99 LYS A C 1
ATOM 752 O O . LYS A 1 99 ? -8.548 6.764 -14.373 1.00 66.75 99 LYS A O 1
ATOM 757 N N . THR A 1 100 ? -7.970 5.323 -12.746 1.00 73.38 100 THR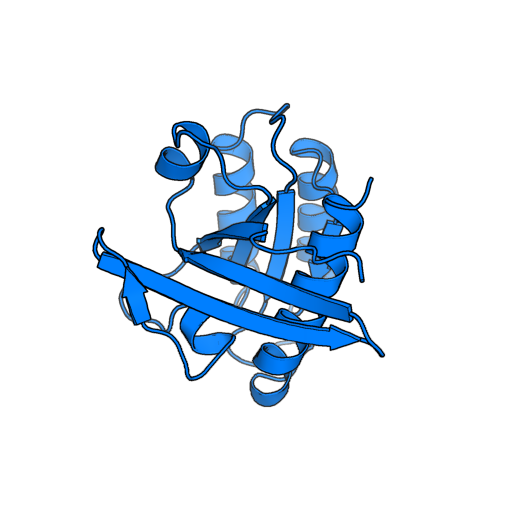 A N 1
ATOM 758 C CA . THR A 1 100 ? -6.529 5.380 -13.009 1.00 73.38 100 THR A CA 1
ATOM 759 C C . THR A 1 100 ? -6.117 4.230 -13.934 1.00 73.38 100 THR A C 1
ATOM 761 O O . THR A 1 100 ? -6.693 3.144 -13.883 1.00 73.38 100 THR A O 1
ATOM 764 N N . LEU A 1 101 ? -5.140 4.471 -14.811 1.00 76.69 101 LEU A N 1
ATOM 765 C CA . LEU A 1 101 ? -4.530 3.425 -15.648 1.00 76.69 101 LEU A CA 1
ATOM 766 C C . LEU A 1 101 ? -3.412 2.674 -14.914 1.00 76.69 101 LEU A C 1
ATOM 768 O O . LEU A 1 101 ? -2.947 1.640 -15.385 1.00 76.69 101 LEU A O 1
ATOM 772 N N . MET A 1 102 ? -2.971 3.209 -13.780 1.00 86.00 102 MET A N 1
ATOM 773 C CA . MET A 1 102 ? -1.899 2.643 -12.982 1.00 86.00 102 MET A CA 1
ATOM 774 C C . MET A 1 102 ? -2.453 1.555 -12.055 1.00 86.00 102 MET A C 1
ATOM 776 O O . MET A 1 102 ? -3.438 1.805 -11.355 1.00 86.00 102 MET A O 1
ATOM 780 N N . PRO A 1 103 ? -1.823 0.372 -11.992 1.00 87.12 103 PRO A N 1
ATOM 781 C CA . PRO A 1 103 ? -2.219 -0.659 -11.048 1.00 87.12 103 PRO A CA 1
ATOM 782 C C . PRO A 1 103 ? -2.106 -0.182 -9.597 1.00 87.12 103 PRO A C 1
ATOM 784 O O . PRO A 1 103 ? -1.053 0.297 -9.170 1.00 87.12 103 PRO A O 1
ATOM 787 N N . ILE A 1 104 ? -3.190 -0.344 -8.835 1.00 89.44 104 ILE A N 1
ATOM 788 C CA . ILE A 1 104 ? -3.244 -0.002 -7.411 1.00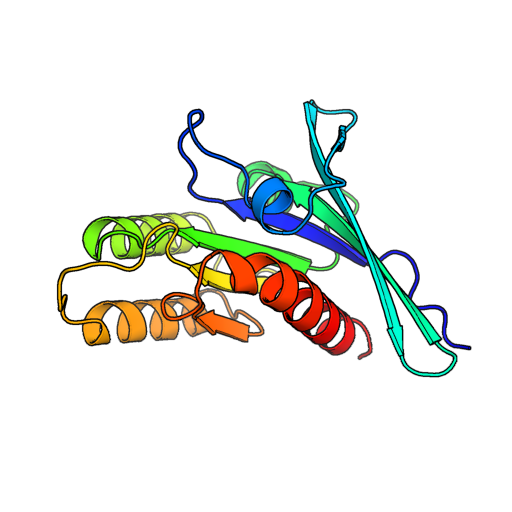 89.44 104 ILE A CA 1
ATOM 789 C C . ILE A 1 104 ? -3.247 -1.270 -6.561 1.00 89.44 104 ILE A C 1
ATOM 791 O O . ILE A 1 104 ? -4.052 -2.178 -6.777 1.00 89.44 104 ILE A O 1
ATOM 795 N N . LEU A 1 105 ? -2.399 -1.283 -5.538 1.00 89.50 105 LEU A N 1
ATOM 796 C CA . LEU A 1 105 ? -2.426 -2.238 -4.444 1.00 89.50 105 LEU A CA 1
ATOM 797 C C . LEU A 1 105 ? -2.841 -1.525 -3.155 1.00 89.50 105 LEU A C 1
ATOM 799 O O . LEU A 1 105 ? -2.117 -0.671 -2.653 1.00 89.50 105 LEU A O 1
ATOM 803 N N . LEU A 1 106 ? -3.994 -1.890 -2.601 1.00 90.06 106 LEU A N 1
ATOM 804 C CA . LEU A 1 106 ? -4.415 -1.418 -1.284 1.00 90.06 106 LEU A CA 1
ATOM 805 C C . LEU A 1 106 ? -3.762 -2.275 -0.205 1.00 90.06 106 LEU A C 1
ATOM 807 O O . LEU A 1 106 ? -3.802 -3.505 -0.279 1.00 90.06 106 LEU A O 1
ATOM 811 N N . VAL A 1 107 ? -3.194 -1.640 0.815 1.00 87.88 107 VAL A N 1
ATOM 812 C CA . VAL A 1 107 ? -2.662 -2.337 1.984 1.00 87.88 107 VAL A CA 1
ATOM 813 C C . VAL A 1 107 ? -3.158 -1.677 3.258 1.00 87.88 107 VAL A C 1
ATOM 815 O O . VAL A 1 107 ? -2.782 -0.550 3.554 1.00 87.88 107 VAL A O 1
ATOM 818 N N . ALA A 1 108 ? -3.958 -2.395 4.041 1.00 87.75 108 ALA A N 1
ATOM 819 C CA . ALA A 1 108 ? -4.352 -1.971 5.380 1.00 87.75 108 ALA A CA 1
ATOM 820 C C . ALA A 1 108 ? -3.435 -2.625 6.420 1.00 87.75 108 ALA A C 1
ATOM 822 O O . ALA A 1 108 ? -3.160 -3.820 6.328 1.00 87.75 108 ALA A O 1
ATOM 823 N N . TYR A 1 109 ? -2.929 -1.878 7.399 1.00 83.38 109 TYR A N 1
ATOM 824 C CA . TYR A 1 109 ? -2.039 -2.427 8.427 1.00 83.38 109 TYR A CA 1
ATOM 825 C C . TYR A 1 109 ? -2.121 -1.646 9.740 1.00 83.38 109 TYR A C 1
ATOM 827 O O . TYR A 1 109 ? -2.350 -0.437 9.764 1.00 83.38 109 TYR A O 1
ATOM 835 N N . LYS A 1 110 ? -1.834 -2.354 10.838 1.00 81.12 110 LYS A N 1
ATOM 836 C CA . LYS A 1 110 ? -1.713 -1.793 12.188 1.00 81.12 110 LYS A CA 1
ATOM 837 C C . LYS A 1 110 ? -0.244 -1.746 12.600 1.00 81.12 110 LYS A C 1
ATOM 839 O O . LYS A 1 110 ? 0.506 -2.694 12.357 1.00 81.12 110 LYS A O 1
ATOM 844 N N . ARG A 1 111 ? 0.186 -0.679 13.275 1.00 75.12 111 ARG A N 1
ATOM 845 C CA . ARG A 1 111 ? 1.525 -0.604 13.895 1.00 75.12 111 ARG A CA 1
ATOM 846 C C . ARG A 1 111 ? 1.571 -1.371 15.201 1.00 75.12 111 ARG A C 1
ATOM 848 O O . ARG A 1 111 ? 2.588 -1.983 15.534 1.00 75.12 111 ARG A O 1
ATOM 855 N N . ASN A 1 112 ? 0.469 -1.321 15.938 1.00 70.94 112 ASN A N 1
ATOM 856 C CA . ASN A 1 112 ? 0.304 -2.009 17.204 1.00 70.94 112 ASN A CA 1
ATOM 857 C C . ASN A 1 112 ? -0.853 -2.996 17.083 1.00 70.94 112 ASN A C 1
ATOM 859 O O . ASN A 1 112 ? -1.904 -2.660 16.545 1.00 70.94 112 ASN A O 1
ATOM 863 N N . LYS A 1 113 ? -0.708 -4.206 17.639 1.00 64.06 113 LYS A N 1
ATOM 864 C CA . LYS A 1 113 ? -1.882 -5.064 17.834 1.00 64.06 113 LYS A CA 1
ATOM 865 C C . LYS A 1 113 ? -2.868 -4.303 18.715 1.00 64.06 113 LYS A C 1
ATOM 867 O O . LYS A 1 113 ? -2.574 -4.062 19.889 1.00 64.06 113 LYS A O 1
ATOM 872 N N . ALA A 1 114 ? -4.007 -3.918 18.145 1.00 56.84 114 ALA A N 1
ATOM 873 C CA . ALA A 1 114 ? -5.082 -3.301 18.900 1.00 56.84 114 ALA A CA 1
ATOM 874 C C . ALA A 1 114 ? -5.444 -4.229 20.070 1.00 56.84 114 ALA A C 1
ATOM 876 O O . ALA A 1 114 ? -5.669 -5.426 19.886 1.00 56.84 114 ALA A O 1
ATOM 877 N N . LYS A 1 115 ? -5.439 -3.690 21.293 1.00 54.91 115 LYS A N 1
ATOM 878 C CA . LYS A 1 115 ? -5.912 -4.417 22.484 1.00 54.91 115 LYS A CA 1
ATOM 879 C C . LYS A 1 115 ? -7.438 -4.481 22.542 1.00 54.91 115 LYS A C 1
ATOM 881 O O . LYS A 1 115 ? -7.987 -5.264 23.313 1.00 54.91 115 LYS A O 1
ATOM 886 N N . GLU A 1 116 ? -8.110 -3.658 21.746 1.00 54.31 116 GLU A N 1
ATOM 887 C CA . GLU A 1 116 ? -9.556 -3.517 21.745 1.00 54.31 116 GLU A CA 1
ATOM 888 C C . GLU A 1 116 ? -10.174 -4.372 20.640 1.00 54.31 116 GLU A C 1
ATOM 890 O O . GLU A 1 116 ? -9.737 -4.344 19.490 1.00 54.31 116 GLU A O 1
ATOM 895 N N . ARG A 1 117 ? -11.209 -5.137 21.008 1.00 52.28 117 ARG A N 1
ATOM 896 C CA . ARG A 1 117 ? -12.123 -5.805 20.073 1.00 52.28 117 ARG A CA 1
ATOM 897 C C . ARG A 1 117 ? -13.008 -4.740 19.427 1.00 52.28 117 ARG A C 1
ATOM 899 O O . ARG A 1 117 ? -14.178 -4.617 19.776 1.00 52.28 117 ARG A O 1
ATOM 906 N N . VAL A 1 118 ? -12.428 -3.906 18.577 1.00 56.22 118 VAL A N 1
ATOM 907 C CA . VAL A 1 118 ? -13.215 -3.026 17.713 1.00 56.22 118 VAL A CA 1
ATOM 908 C C . VAL A 1 118 ? -13.866 -3.909 16.651 1.00 56.22 118 VAL A C 1
ATOM 910 O O . VAL A 1 118 ? -13.285 -4.921 16.263 1.00 56.22 118 VAL A O 1
ATOM 913 N N . ASP A 1 119 ? -15.088 -3.581 16.247 1.00 63.47 119 ASP A N 1
ATOM 914 C CA . ASP A 1 119 ? -15.831 -4.320 15.229 1.00 63.47 119 ASP A CA 1
ATOM 915 C C . ASP A 1 119 ? -15.126 -4.164 13.868 1.00 63.47 119 ASP A C 1
ATOM 917 O O . ASP A 1 119 ? -15.381 -3.232 13.109 1.00 63.47 119 ASP A O 1
ATOM 921 N N . GLU A 1 120 ? -14.157 -5.044 13.591 1.00 71.44 120 GLU A N 1
ATOM 922 C CA . GLU A 1 120 ? -13.334 -5.032 12.370 1.00 71.44 120 GLU A CA 1
ATOM 923 C C . GLU A 1 120 ? -14.191 -5.177 11.095 1.00 71.44 120 GLU A C 1
ATOM 925 O O . GLU A 1 120 ? -13.749 -4.806 10.008 1.00 71.44 120 GLU A O 1
ATOM 930 N N . THR A 1 121 ? -15.455 -5.602 11.229 1.00 81.31 121 THR A N 1
ATOM 931 C CA . THR A 1 121 ? -16.378 -5.809 10.107 1.00 81.31 121 THR A CA 1
ATOM 932 C C . THR A 1 121 ? -16.796 -4.527 9.384 1.00 81.31 121 THR A C 1
ATOM 934 O O . THR A 1 121 ? -17.160 -4.590 8.209 1.00 81.31 121 THR A O 1
ATOM 937 N N . GLU A 1 122 ? -16.776 -3.364 10.042 1.00 87.12 122 GLU A N 1
ATOM 938 C CA . GLU A 1 122 ? -17.082 -2.086 9.382 1.00 87.12 122 GLU A CA 1
ATOM 939 C C . GLU A 1 122 ? -15.941 -1.660 8.455 1.00 87.12 122 GLU A C 1
ATOM 941 O O . GLU A 1 122 ? -16.170 -1.327 7.292 1.00 87.12 122 GLU A O 1
ATOM 946 N N . LEU A 1 123 ? -14.701 -1.762 8.936 1.00 86.81 123 LEU A N 1
ATOM 947 C CA . LEU A 1 123 ? -13.527 -1.408 8.148 1.00 86.81 123 LEU A CA 1
ATOM 948 C C . LEU A 1 123 ? -13.351 -2.334 6.941 1.00 86.81 123 LEU A C 1
ATOM 950 O O . LEU A 1 123 ? -13.052 -1.862 5.849 1.00 86.81 123 LEU A O 1
ATOM 954 N N . GLU A 1 124 ? -13.575 -3.638 7.116 1.00 87.56 124 GLU A N 1
ATOM 955 C CA . GLU A 1 124 ? -13.540 -4.608 6.017 1.00 87.56 124 GLU A CA 1
ATOM 956 C C . GLU A 1 124 ? -14.532 -4.251 4.899 1.00 87.56 124 GLU A C 1
ATOM 958 O O . GLU A 1 124 ? -14.192 -4.337 3.717 1.00 87.56 124 GLU A O 1
ATOM 963 N N . LYS A 1 125 ? -15.749 -3.812 5.255 1.00 90.94 125 LYS A N 1
ATOM 964 C CA . LYS A 1 125 ? -16.764 -3.384 4.278 1.00 90.94 125 LYS A CA 1
ATOM 965 C C . LYS A 1 125 ? -16.323 -2.145 3.508 1.00 90.94 125 LYS A C 1
ATOM 967 O O . LYS A 1 125 ? -16.473 -2.115 2.288 1.00 90.94 125 LYS A O 1
ATOM 972 N N . GLU A 1 126 ? -15.765 -1.153 4.195 1.00 92.19 126 GLU A N 1
ATOM 973 C CA . GLU A 1 126 ? -15.287 0.072 3.549 1.00 92.19 126 GLU A CA 1
ATOM 974 C C . GLU A 1 126 ? -14.049 -0.171 2.678 1.00 92.19 126 GLU A C 1
ATOM 976 O O . GLU A 1 126 ? -13.975 0.352 1.568 1.00 92.19 126 GLU A O 1
ATOM 981 N N . LEU A 1 127 ? -13.114 -1.026 3.108 1.00 91.50 127 LEU A N 1
ATOM 982 C CA . LEU A 1 127 ? -11.970 -1.441 2.286 1.00 91.50 127 LEU A CA 1
ATOM 983 C C . LEU A 1 127 ? -12.423 -2.189 1.028 1.00 91.50 127 LEU A C 1
ATOM 985 O O . LEU A 1 127 ? -11.887 -1.962 -0.061 1.00 91.50 127 LEU A O 1
ATOM 989 N N . ALA A 1 128 ? -13.426 -3.061 1.158 1.00 91.38 128 ALA A N 1
ATOM 990 C CA . ALA A 1 128 ? -14.012 -3.754 0.020 1.00 91.38 128 ALA A CA 1
ATOM 991 C C . ALA A 1 128 ? -14.657 -2.761 -0.956 1.00 91.38 128 ALA A C 1
ATOM 993 O O . ALA A 1 128 ? -14.356 -2.817 -2.146 1.00 91.38 128 ALA A O 1
ATOM 994 N N . ALA A 1 129 ? -15.479 -1.827 -0.466 1.00 92.69 129 ALA A N 1
ATOM 995 C CA . ALA A 1 129 ? -16.086 -0.781 -1.290 1.00 92.69 129 ALA A CA 1
ATOM 996 C C . ALA A 1 129 ? -15.021 0.063 -2.009 1.00 92.69 129 ALA A C 1
ATOM 998 O O . ALA A 1 129 ? -15.072 0.199 -3.229 1.00 92.69 129 ALA A O 1
ATOM 999 N N . LEU A 1 130 ? -13.999 0.525 -1.280 1.00 92.00 130 LEU A N 1
ATOM 1000 C CA . LEU A 1 130 ? -12.893 1.295 -1.845 1.00 92.00 130 LEU A CA 1
ATOM 1001 C C . LEU A 1 130 ? -12.163 0.532 -2.957 1.00 92.00 130 LEU A C 1
ATOM 1003 O O . LEU A 1 130 ? -11.847 1.114 -3.990 1.00 92.00 130 LEU A O 1
ATOM 1007 N N . THR A 1 131 ? -11.926 -0.770 -2.769 1.00 91.25 131 THR A N 1
ATOM 1008 C CA . THR A 1 131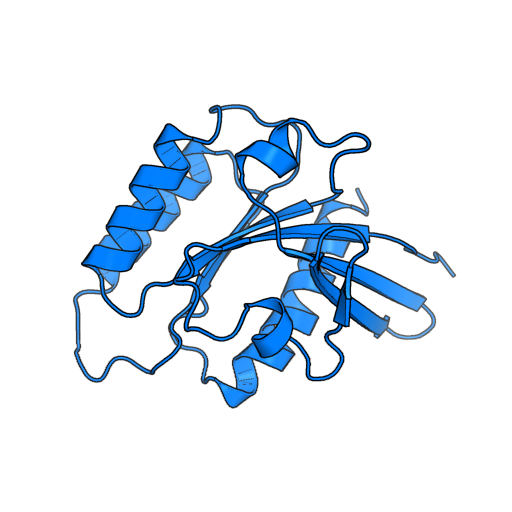 ? -11.276 -1.628 -3.775 1.00 91.25 131 THR A CA 1
ATOM 1009 C C . THR A 1 131 ? -12.029 -1.592 -5.106 1.00 91.25 131 THR A C 1
ATOM 1011 O O . THR A 1 131 ? -11.395 -1.503 -6.158 1.00 91.25 131 THR A O 1
ATOM 1014 N N . TYR A 1 132 ? -13.366 -1.617 -5.072 1.00 90.62 132 TYR A N 1
ATOM 1015 C CA . TYR A 1 132 ? -14.191 -1.470 -6.272 1.00 90.62 132 TYR A CA 1
ATOM 1016 C C . TYR A 1 132 ? -14.163 -0.040 -6.821 1.00 90.62 132 TYR A C 1
ATOM 1018 O O . TYR A 1 132 ? -13.994 0.131 -8.028 1.00 90.62 132 TYR A O 1
ATOM 1026 N N . ASP A 1 133 ? -14.291 0.969 -5.955 1.00 89.94 133 ASP A N 1
ATOM 1027 C CA . ASP A 1 133 ? -14.378 2.384 -6.343 1.00 89.94 133 ASP A CA 1
ATOM 1028 C C . ASP A 1 133 ? -13.143 2.858 -7.125 1.00 89.94 133 ASP A C 1
ATOM 1030 O O . ASP A 1 133 ? -13.272 3.581 -8.115 1.00 89.94 133 ASP A O 1
ATOM 1034 N N . ILE A 1 134 ? -11.948 2.431 -6.701 1.00 89.44 134 ILE A N 1
ATOM 1035 C CA . ILE A 1 134 ? -10.675 2.817 -7.334 1.00 89.44 134 ILE A CA 1
ATOM 1036 C C . ILE A 1 134 ? -10.140 1.758 -8.304 1.00 89.44 134 ILE A C 1
ATOM 1038 O O . ILE A 1 134 ? -9.040 1.913 -8.833 1.00 89.44 134 ILE A O 1
ATOM 1042 N N . ASN A 1 135 ? -10.898 0.676 -8.526 1.00 87.88 135 ASN A N 1
ATOM 1043 C CA . ASN A 1 135 ? -10.486 -0.477 -9.327 1.00 87.88 135 ASN A CA 1
ATOM 1044 C C . ASN A 1 135 ? -9.102 -1.021 -8.911 1.00 87.88 135 ASN A C 1
ATOM 1046 O O . ASN A 1 135 ? -8.226 -1.260 -9.746 1.00 87.88 135 ASN A O 1
ATOM 1050 N N . ALA A 1 136 ? -8.884 -1.180 -7.603 1.00 89.00 136 ALA A N 1
ATOM 1051 C CA . ALA A 1 136 ? -7.631 -1.717 -7.091 1.00 89.00 136 ALA A CA 1
ATOM 1052 C C . ALA A 1 136 ? -7.460 -3.183 -7.511 1.00 89.00 136 ALA A C 1
ATOM 1054 O O . ALA A 1 136 ? -8.389 -3.987 -7.437 1.00 89.00 136 ALA A O 1
ATOM 1055 N N . TYR A 1 137 ? -6.241 -3.548 -7.911 1.00 87.06 137 TYR A N 1
ATOM 1056 C CA . TYR A 1 137 ? -5.911 -4.902 -8.356 1.00 87.06 137 TYR A CA 1
ATOM 1057 C C . TYR A 1 137 ? -6.093 -5.921 -7.224 1.00 87.06 137 TYR A C 1
ATOM 1059 O O . TYR A 1 137 ? -6.653 -7.006 -7.405 1.00 87.06 137 TYR A O 1
ATOM 1067 N N . ARG A 1 138 ? -5.625 -5.558 -6.025 1.00 85.62 138 ARG A N 1
ATOM 1068 C CA . ARG A 1 138 ? -5.762 -6.343 -4.795 1.00 85.62 138 ARG A CA 1
ATOM 1069 C C . ARG A 1 138 ? -5.864 -5.425 -3.582 1.00 85.62 138 ARG A C 1
ATOM 1071 O O . ARG A 1 138 ? -5.334 -4.316 -3.581 1.00 85.62 138 ARG A O 1
ATOM 1078 N N . CYS A 1 139 ? -6.492 -5.949 -2.535 1.00 87.62 139 CYS A N 1
ATOM 1079 C CA . CYS A 1 139 ? -6.457 -5.392 -1.191 1.00 87.62 139 CYS A CA 1
ATOM 1080 C C . CYS A 1 139 ? -5.825 -6.423 -0.251 1.00 87.62 139 CYS A C 1
ATOM 1082 O O . CYS A 1 139 ? -6.254 -7.578 -0.211 1.00 87.62 139 CYS A O 1
ATOM 1084 N N . LEU A 1 140 ? -4.783 -6.015 0.471 1.00 86.31 140 LEU A N 1
ATOM 1085 C CA . LEU A 1 140 ? -4.075 -6.822 1.457 1.00 86.31 140 LEU A CA 1
ATOM 1086 C C . LEU A 1 140 ? -4.371 -6.272 2.849 1.00 86.31 140 LEU A C 1
ATOM 1088 O O . LEU A 1 140 ? -3.837 -5.236 3.242 1.00 86.31 140 LEU A O 1
ATOM 1092 N N . ASP A 1 141 ? -5.199 -6.982 3.609 1.00 83.19 141 ASP A N 1
ATOM 1093 C CA . ASP A 1 141 ? -5.391 -6.670 5.021 1.00 83.19 141 ASP A CA 1
ATOM 1094 C C . ASP A 1 141 ? -4.316 -7.362 5.875 1.00 83.19 141 ASP A C 1
ATOM 1096 O O . ASP A 1 141 ? -4.274 -8.587 6.014 1.00 83.19 141 ASP A O 1
ATOM 1100 N N . CYS A 1 142 ? -3.423 -6.551 6.433 1.00 79.44 142 CYS A N 1
ATOM 1101 C CA . CYS A 1 142 ? -2.295 -6.948 7.268 1.00 79.44 142 CYS A CA 1
ATOM 1102 C C . CYS A 1 142 ? -2.534 -6.642 8.753 1.00 79.44 142 CYS A C 1
ATOM 1104 O O . CYS A 1 142 ? -1.616 -6.772 9.563 1.00 79.44 142 CYS A O 1
ATOM 1106 N N . SER A 1 143 ? -3.746 -6.239 9.136 1.00 74.69 143 SER A N 1
ATOM 1107 C CA . SER A 1 143 ? -4.082 -5.769 10.488 1.00 74.69 143 SER A CA 1
ATOM 1108 C C . SER A 1 143 ? -3.842 -6.809 11.583 1.00 74.69 143 SER A C 1
ATOM 1110 O O . SER A 1 143 ? -3.577 -6.469 12.737 1.00 74.69 143 SER A O 1
ATOM 1112 N N . SER A 1 144 ? -3.918 -8.093 11.227 1.00 71.75 144 SER A N 1
ATOM 1113 C CA . SER A 1 144 ? -3.704 -9.224 12.135 1.00 71.75 144 SER A CA 1
ATOM 1114 C C . SER A 1 144 ? -2.236 -9.675 12.228 1.00 71.75 144 SER A C 1
ATOM 1116 O O . SER A 1 144 ? -1.878 -10.457 13.121 1.00 71.75 144 SER A O 1
ATOM 1118 N N . ILE A 1 145 ? -1.368 -9.177 11.340 1.00 70.88 145 ILE A N 1
ATOM 1119 C CA . ILE A 1 145 ? 0.032 -9.593 11.227 1.00 70.88 145 ILE A CA 1
ATOM 1120 C C . ILE A 1 145 ? 0.859 -8.928 12.332 1.00 70.88 145 ILE A C 1
ATOM 1122 O O . ILE A 1 145 ? 0.726 -7.745 12.632 1.00 70.88 145 ILE A O 1
ATOM 1126 N N . ASN A 1 146 ? 1.734 -9.702 12.978 1.00 64.50 146 ASN A N 1
ATOM 1127 C CA . ASN A 1 146 ? 2.639 -9.156 13.987 1.00 64.50 146 ASN A CA 1
ATOM 1128 C C . ASN A 1 146 ? 3.709 -8.262 13.331 1.00 64.50 146 ASN A C 1
ATOM 1130 O O . ASN A 1 146 ? 4.209 -8.601 12.263 1.00 64.50 146 ASN A O 1
ATOM 1134 N N . ARG A 1 147 ? 4.139 -7.184 14.001 1.00 61.72 147 ARG A N 1
ATOM 1135 C CA . ARG A 1 147 ? 5.130 -6.213 13.487 1.00 61.72 147 ARG A CA 1
ATOM 1136 C C . ARG A 1 147 ? 6.430 -6.857 13.003 1.00 61.72 147 ARG A C 1
ATOM 1138 O O . ARG A 1 147 ? 6.962 -6.463 11.976 1.00 61.72 147 ARG A O 1
ATOM 1145 N N . VAL A 1 148 ? 6.895 -7.895 13.696 1.00 61.09 148 VAL A N 1
ATOM 1146 C CA . VAL A 1 148 ? 8.099 -8.661 13.314 1.00 61.09 148 VAL A CA 1
ATOM 1147 C C . VAL A 1 148 ? 7.917 -9.400 11.980 1.00 61.09 148 VAL A C 1
ATOM 1149 O O . VAL A 1 148 ? 8.878 -9.640 11.261 1.00 61.09 148 VAL A O 1
ATOM 1152 N N . SER A 1 149 ? 6.681 -9.759 11.636 1.00 65.25 149 SER A N 1
ATOM 1153 C CA . SER A 1 149 ? 6.331 -10.474 10.406 1.00 65.25 149 SER A CA 1
ATOM 1154 C C . SER A 1 149 ? 5.849 -9.545 9.290 1.00 65.25 149 SER A C 1
ATOM 1156 O O . SER A 1 149 ? 5.768 -9.992 8.149 1.00 65.25 149 SER A O 1
ATOM 1158 N N . LEU A 1 150 ? 5.546 -8.278 9.597 1.00 65.69 150 LEU A N 1
ATOM 1159 C CA . LEU A 1 150 ? 5.098 -7.279 8.624 1.00 65.69 150 LEU A CA 1
ATOM 1160 C C . LEU A 1 150 ? 6.169 -7.030 7.556 1.00 65.69 150 LEU A C 1
ATOM 1162 O O . LEU A 1 150 ? 5.829 -7.051 6.382 1.00 65.69 150 LEU A O 1
ATOM 1166 N N . SER A 1 151 ? 7.451 -6.927 7.922 1.00 63.56 151 SER A N 1
ATOM 1167 C CA . SER A 1 151 ? 8.555 -6.761 6.959 1.00 63.56 151 SER A CA 1
ATOM 1168 C C . SER A 1 151 ? 8.622 -7.906 5.943 1.00 63.56 151 SER A C 1
ATOM 1170 O O . SER A 1 151 ? 8.552 -7.704 4.734 1.00 63.56 151 SER A O 1
ATOM 1172 N N . SER A 1 152 ? 8.658 -9.145 6.436 1.00 63.03 152 SER A N 1
ATOM 1173 C CA . SER A 1 152 ? 8.715 -10.350 5.601 1.00 63.03 152 SER A CA 1
ATOM 1174 C C . SER A 1 152 ? 7.443 -10.552 4.772 1.00 63.03 152 SER A C 1
ATOM 1176 O O . SER A 1 152 ? 7.511 -11.081 3.661 1.00 63.03 152 SER A O 1
ATOM 1178 N N . PHE A 1 153 ? 6.285 -10.144 5.297 1.00 68.44 153 PHE A N 1
ATOM 1179 C CA . PHE A 1 153 ? 5.023 -10.175 4.567 1.00 68.44 153 PHE A CA 1
ATOM 1180 C C . PHE A 1 153 ? 5.008 -9.138 3.449 1.00 68.44 153 PHE A C 1
ATOM 1182 O O . PHE A 1 153 ? 4.716 -9.505 2.316 1.00 68.44 153 PHE A O 1
ATOM 1189 N N . PHE A 1 154 ? 5.365 -7.885 3.741 1.00 66.94 154 PHE A N 1
ATOM 1190 C CA . PHE A 1 154 ? 5.438 -6.822 2.746 1.00 66.94 154 PHE A CA 1
ATOM 1191 C C . PHE A 1 154 ? 6.405 -7.195 1.637 1.00 66.94 154 PHE A C 1
ATOM 1193 O O . PHE A 1 154 ? 6.005 -7.189 0.484 1.00 66.94 154 PHE A O 1
ATOM 1200 N N . ILE A 1 155 ? 7.621 -7.636 1.962 1.00 64.94 155 ILE A N 1
ATOM 1201 C CA . ILE A 1 155 ? 8.591 -8.045 0.943 1.00 64.94 155 ILE A CA 1
ATOM 1202 C C . ILE A 1 155 ? 8.003 -9.149 0.058 1.00 64.94 155 ILE A C 1
ATOM 1204 O O . ILE A 1 155 ? 7.911 -8.965 -1.149 1.00 64.94 155 ILE A O 1
ATOM 1208 N N . ASN A 1 156 ? 7.534 -10.263 0.629 1.00 66.44 156 ASN A N 1
ATOM 1209 C CA . ASN A 1 156 ? 7.066 -11.388 -0.185 1.00 66.44 156 ASN A CA 1
ATOM 1210 C C . ASN A 1 156 ? 5.765 -11.090 -0.937 1.00 66.44 156 ASN A C 1
ATOM 1212 O O . ASN A 1 156 ? 5.639 -11.444 -2.104 1.00 66.44 156 ASN A O 1
ATOM 1216 N N . LYS A 1 157 ? 4.775 -10.469 -0.290 1.00 69.81 157 LYS A N 1
ATOM 1217 C CA . LYS A 1 157 ? 3.466 -10.226 -0.904 1.00 69.81 157 LYS A CA 1
ATOM 1218 C C . LYS A 1 157 ? 3.470 -9.034 -1.842 1.00 69.81 157 LYS A C 1
ATOM 1220 O O . LYS A 1 157 ? 2.823 -9.146 -2.879 1.00 69.81 157 LYS A O 1
ATOM 1225 N N . LEU A 1 158 ? 4.202 -7.958 -1.546 1.00 67.56 158 LEU A N 1
ATOM 1226 C CA . LEU A 1 158 ? 4.374 -6.860 -2.500 1.00 67.56 158 LEU A CA 1
ATOM 1227 C C . LEU A 1 158 ? 5.140 -7.347 -3.726 1.00 67.56 158 LEU A C 1
ATOM 1229 O O . LEU A 1 158 ? 4.661 -7.121 -4.827 1.00 67.56 158 LEU A O 1
ATOM 1233 N N . LEU A 1 159 ? 6.255 -8.075 -3.558 1.00 67.50 159 LEU A N 1
ATOM 1234 C CA . LEU A 1 159 ? 7.003 -8.611 -4.702 1.00 67.50 159 LEU A CA 1
ATOM 1235 C C . LEU A 1 159 ? 6.149 -9.560 -5.538 1.00 67.50 159 LEU A C 1
ATOM 1237 O O . LEU A 1 159 ? 6.044 -9.355 -6.739 1.00 67.50 159 LEU A O 1
ATOM 1241 N N . LEU A 1 160 ? 5.506 -10.561 -4.928 1.00 68.50 160 LEU A N 1
ATOM 1242 C CA . LEU A 1 160 ? 4.672 -11.509 -5.676 1.00 68.50 160 LEU A CA 1
ATOM 1243 C C . LEU A 1 160 ? 3.511 -10.808 -6.387 1.00 68.50 160 LEU A C 1
ATOM 1245 O O . LEU A 1 160 ? 3.267 -11.075 -7.555 1.00 68.50 160 LEU A O 1
ATOM 1249 N N . THR A 1 161 ? 2.831 -9.877 -5.714 1.00 70.44 161 THR A N 1
ATOM 1250 C CA . THR A 1 161 ? 1.684 -9.182 -6.313 1.00 70.44 161 THR A CA 1
ATOM 1251 C C . THR A 1 161 ? 2.128 -8.222 -7.409 1.00 70.44 161 THR A C 1
ATOM 1253 O O . THR A 1 161 ? 1.484 -8.162 -8.449 1.00 70.44 161 THR A O 1
ATOM 1256 N N . ALA A 1 162 ? 3.228 -7.492 -7.215 1.00 66.19 162 ALA A N 1
ATOM 1257 C CA . ALA A 1 162 ? 3.764 -6.587 -8.225 1.00 66.19 162 ALA A CA 1
ATOM 1258 C C . ALA A 1 162 ? 4.272 -7.358 -9.453 1.00 66.19 162 ALA A C 1
ATOM 1260 O O . ALA A 1 162 ? 4.022 -6.930 -10.576 1.00 66.19 162 ALA A O 1
ATOM 1261 N N . ILE A 1 163 ? 4.895 -8.526 -9.250 1.00 66.56 163 ILE A N 1
ATOM 1262 C CA . ILE A 1 163 ? 5.264 -9.448 -10.331 1.00 66.56 163 ILE A CA 1
ATOM 1263 C C . ILE A 1 163 ? 4.012 -9.935 -11.061 1.00 66.56 163 ILE A C 1
ATOM 1265 O O . ILE A 1 163 ? 3.939 -9.770 -12.269 1.00 66.56 163 ILE A O 1
ATOM 1269 N N . ASP A 1 164 ? 3.006 -10.460 -10.356 1.00 69.81 164 ASP A N 1
ATOM 1270 C CA . ASP A 1 164 ? 1.763 -10.943 -10.977 1.00 69.81 164 ASP A CA 1
ATOM 1271 C C . ASP A 1 164 ? 1.025 -9.837 -11.748 1.00 69.81 164 ASP A C 1
ATOM 1273 O O . ASP A 1 164 ? 0.364 -10.107 -12.744 1.00 69.81 164 ASP A O 1
ATOM 1277 N N . THR A 1 165 ? 1.125 -8.591 -11.280 1.00 66.50 165 THR A N 1
ATOM 1278 C CA . THR A 1 165 ? 0.497 -7.423 -11.913 1.00 66.50 165 THR A CA 1
ATOM 1279 C C . THR A 1 165 ? 1.243 -6.982 -13.174 1.00 66.50 165 THR A C 1
ATOM 1281 O O . THR A 1 165 ? 0.617 -6.479 -14.101 1.00 66.50 165 THR A O 1
ATOM 1284 N N . TYR A 1 166 ? 2.569 -7.147 -13.208 1.00 61.88 166 TYR A N 1
ATOM 1285 C CA . TYR A 1 166 ? 3.431 -6.656 -14.288 1.00 61.88 166 TYR A CA 1
ATOM 1286 C C . TYR A 1 166 ? 3.863 -7.745 -15.288 1.00 61.88 166 TYR A C 1
ATOM 1288 O O . TYR A 1 166 ? 4.330 -7.429 -16.376 1.00 61.88 166 TYR A O 1
ATOM 1296 N N . ALA A 1 167 ? 3.721 -9.028 -14.943 1.00 54.66 167 ALA A N 1
ATOM 1297 C CA . ALA A 1 167 ? 4.082 -10.169 -15.791 1.00 54.66 167 ALA A CA 1
ATOM 1298 C C . ALA A 1 167 ? 2.973 -10.597 -16.782 1.00 54.66 167 ALA A C 1
ATOM 1300 O O . ALA A 1 167 ? 3.075 -11.674 -17.372 1.00 54.66 167 ALA A O 1
ATOM 1301 N N . ILE A 1 168 ? 1.924 -9.781 -16.956 1.00 42.50 168 ILE A N 1
ATOM 1302 C CA . ILE A 1 168 ? 0.843 -9.951 -17.948 1.00 42.50 168 ILE A CA 1
ATOM 1303 C C . ILE A 1 168 ? 1.059 -8.958 -19.089 1.00 42.50 168 ILE A C 1
ATOM 1305 O O . ILE A 1 168 ? 0.925 -9.380 -20.261 1.00 42.50 168 ILE A O 1
#

Organism: Ascaris lumbricoides (NCBI:txid6252)

Secondary structure (DSSP, 8-state):
------EEEEEEE---TTS--HHHHH-S--EE-TTS-EEEEEEEEETTEEEEEEEEE--HHHHHH-SSPPSEEEEEEE-SSHHHHHHHHHHHHHHS-S--SS-EEEEEE-SS--SS---HHHHHHHHHHHHHHTT-SEEEE-TTS-HHHHHHHHHHHHHHHHHHHH--

Sequence (168 aa):
VENLCDVRCAIVSDFDENSPSLVELATDNSFFGNNGERCACLSMSMGRDRYSLELYESSLENVLVESPPPNVCILAILNDTLQQGINAIHSIREAIPSKTLMPILLVAYKRNKAKERVDETELEKELAALTYDINAYRCLDCSSINRVSLSSFFINKLLLTAIDTYAI